Protein AF-A0A2V7F7C7-F1 (afdb_monomer_lite)

Radius of gyration: 19.84 Å; chains: 1; bounding box: 47×60×33 Å

Sequence (83 aa):
MAGDGDGGRNGHGSGLAMLARAVADAVPGIVEHLCADKSPRVHREALALFERPLLAHALALTGGNQLRAARLLGLNRNTLRKR

pLDDT: mean 85.59, std 15.86, range [45.56, 97.88]

Structure (mmCIF, N/CA/C/O backbone):
data_AF-A0A2V7F7C7-F1
#
_entry.id   AF-A0A2V7F7C7-F1
#
loop_
_atom_site.group_PDB
_atom_site.id
_atom_site.type_symbol
_atom_site.label_atom_id
_atom_site.label_alt_id
_atom_site.label_comp_id
_atom_site.label_asym_id
_atom_site.label_entity_id
_atom_site.label_seq_id
_atom_site.pdbx_PDB_ins_code
_atom_site.Cartn_x
_atom_site.Cartn_y
_atom_site.Cartn_z
_atom_site.occupancy
_atom_site.B_iso_or_equiv
_atom_site.auth_seq_id
_atom_site.auth_comp_id
_atom_site.auth_asym_id
_atom_site.auth_atom_id
_atom_site.pdbx_PDB_model_num
ATOM 1 N N . MET A 1 1 ? 28.382 -44.215 -18.386 1.00 45.56 1 MET A N 1
ATOM 2 C CA . MET A 1 1 ? 28.488 -43.228 -17.293 1.00 45.56 1 MET A CA 1
ATOM 3 C C . MET A 1 1 ? 27.210 -42.420 -17.304 1.00 45.56 1 MET A C 1
ATOM 5 O O . MET A 1 1 ? 26.987 -41.669 -18.243 1.00 45.56 1 MET A O 1
ATOM 9 N N . ALA A 1 2 ? 26.338 -42.703 -16.340 1.00 52.62 2 ALA A N 1
ATOM 10 C CA . ALA A 1 2 ? 25.108 -41.967 -16.111 1.00 52.62 2 ALA A CA 1
ATOM 11 C C . ALA A 1 2 ? 25.465 -40.582 -15.564 1.00 52.62 2 ALA A C 1
ATOM 13 O O . ALA A 1 2 ? 26.199 -40.472 -14.583 1.00 52.62 2 ALA A O 1
ATOM 14 N N . GLY A 1 3 ? 24.987 -39.550 -16.247 1.00 55.03 3 GLY A N 1
ATOM 15 C CA . GLY A 1 3 ? 24.948 -38.180 -15.759 1.00 55.03 3 GLY A CA 1
ATOM 16 C C . GLY A 1 3 ? 23.491 -37.768 -15.662 1.00 55.03 3 GLY A C 1
ATOM 17 O O . G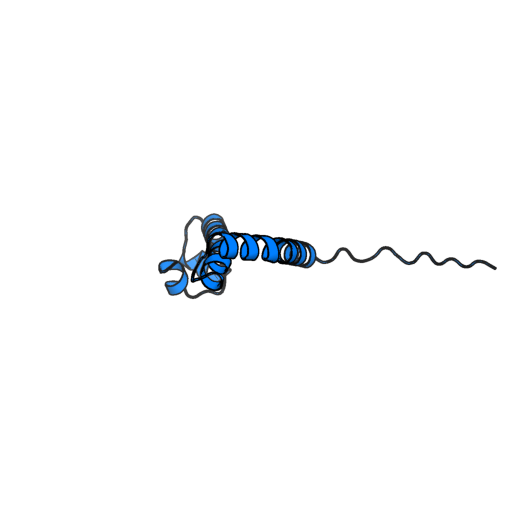LY A 1 3 ? 23.032 -36.955 -16.458 1.00 55.03 3 GLY A O 1
ATOM 18 N N . ASP A 1 4 ? 22.774 -38.399 -14.732 1.00 54.91 4 ASP A N 1
ATOM 19 C CA . ASP A 1 4 ? 21.500 -37.919 -14.211 1.00 54.91 4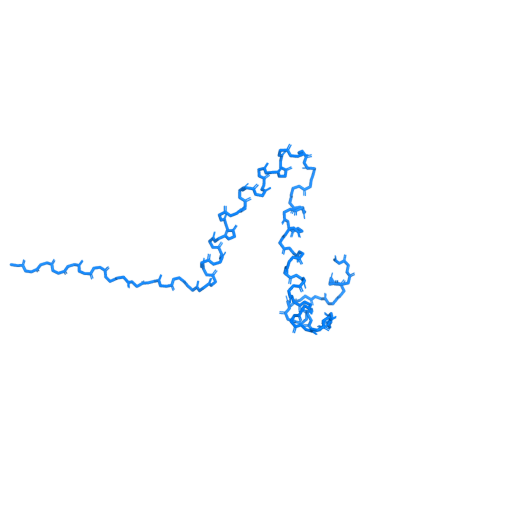 ASP A CA 1
ATOM 20 C C . ASP A 1 4 ? 21.733 -36.543 -13.583 1.00 54.91 4 ASP A C 1
ATOM 22 O O . ASP A 1 4 ? 22.300 -36.410 -12.499 1.00 54.91 4 ASP A O 1
ATOM 26 N N . GLY A 1 5 ? 21.332 -35.508 -14.313 1.00 55.09 5 GLY A N 1
ATOM 27 C CA . GLY A 1 5 ? 21.227 -34.137 -13.836 1.00 55.09 5 GLY A CA 1
ATOM 28 C C . GLY A 1 5 ? 19.778 -33.683 -13.904 1.00 55.09 5 GLY A C 1
ATOM 29 O O . GLY A 1 5 ? 19.490 -32.661 -14.522 1.00 55.09 5 GLY A O 1
ATOM 30 N N . ASP A 1 6 ? 18.871 -34.468 -13.314 1.00 53.84 6 ASP A N 1
ATOM 31 C CA . ASP A 1 6 ? 17.530 -34.023 -12.930 1.00 53.84 6 ASP A CA 1
ATOM 32 C C . ASP A 1 6 ? 17.682 -32.885 -11.909 1.00 53.84 6 ASP A C 1
ATOM 34 O O . ASP A 1 6 ? 17.737 -33.077 -10.693 1.00 53.84 6 ASP A O 1
ATOM 38 N N . GLY A 1 7 ? 17.873 -31.673 -12.433 1.00 51.28 7 GLY A N 1
ATOM 39 C CA . GLY A 1 7 ? 17.884 -30.427 -11.685 1.00 51.28 7 GLY A CA 1
ATOM 40 C C . GLY A 1 7 ? 16.476 -30.140 -11.196 1.00 51.28 7 GLY A C 1
ATOM 41 O O . GLY A 1 7 ? 15.732 -29.392 -11.829 1.00 51.28 7 GLY A O 1
ATOM 42 N N . GLY A 1 8 ? 16.139 -30.789 -10.081 1.00 48.38 8 GLY A N 1
ATOM 43 C CA . GLY A 1 8 ? 14.868 -30.752 -9.383 1.00 48.38 8 GLY A CA 1
ATOM 44 C C . GLY A 1 8 ? 14.146 -29.416 -9.495 1.00 48.38 8 GLY A C 1
ATOM 45 O O . GLY A 1 8 ? 14.531 -28.395 -8.924 1.00 48.38 8 GLY A O 1
ATOM 46 N N . ARG A 1 9 ? 13.027 -29.484 -10.208 1.00 55.47 9 ARG A N 1
ATOM 47 C CA . ARG A 1 9 ? 11.932 -28.523 -10.219 1.00 55.47 9 ARG A CA 1
ATOM 48 C C . ARG A 1 9 ? 11.423 -28.319 -8.790 1.00 55.47 9 ARG A C 1
ATOM 50 O O . ARG A 1 9 ? 10.475 -28.987 -8.415 1.00 55.47 9 ARG A O 1
ATOM 57 N N . ASN A 1 10 ? 11.998 -27.417 -7.996 1.00 50.47 10 ASN A N 1
ATOM 58 C CA . ASN A 1 10 ? 11.457 -27.089 -6.673 1.00 50.47 10 ASN A CA 1
ATOM 59 C C . ASN A 1 10 ? 11.592 -25.602 -6.351 1.00 50.47 10 ASN A C 1
ATOM 61 O O . ASN A 1 10 ? 12.650 -25.108 -5.977 1.00 50.47 10 ASN A O 1
ATOM 65 N N . GLY A 1 11 ? 10.460 -24.912 -6.433 1.00 46.56 11 GLY A N 1
ATOM 66 C CA . GLY A 1 11 ? 10.305 -23.572 -5.903 1.00 46.56 11 GLY A CA 1
ATOM 67 C C . GLY A 1 11 ? 8.964 -22.999 -6.308 1.00 46.56 11 GLY A C 1
ATOM 68 O O . GLY A 1 11 ? 8.918 -22.057 -7.089 1.00 46.56 11 GLY A O 1
ATOM 69 N N . HIS A 1 12 ? 7.867 -23.558 -5.788 1.00 52.28 12 HIS A N 1
ATOM 70 C CA . HIS A 1 12 ? 6.654 -22.766 -5.607 1.00 52.28 12 HIS A CA 1
ATOM 71 C C . HIS A 1 12 ? 7.066 -21.577 -4.735 1.00 52.28 12 HIS A C 1
ATOM 73 O O . HIS A 1 12 ? 7.068 -21.676 -3.507 1.00 52.28 12 HIS A O 1
ATOM 79 N N . GLY A 1 13 ? 7.520 -20.485 -5.359 1.00 59.66 13 GLY A N 1
ATOM 80 C CA . GLY A 1 13 ? 7.666 -19.213 -4.676 1.00 59.66 13 GLY A CA 1
ATOM 81 C C . GLY A 1 13 ? 6.351 -19.000 -3.949 1.00 59.66 13 GLY A C 1
ATOM 82 O O . GLY A 1 13 ? 5.295 -19.191 -4.555 1.00 59.66 13 GLY A O 1
ATOM 83 N N . SER A 1 14 ? 6.414 -18.752 -2.640 1.00 82.50 14 SER A N 1
ATOM 84 C CA . SER A 1 14 ? 5.227 -18.589 -1.800 1.00 82.50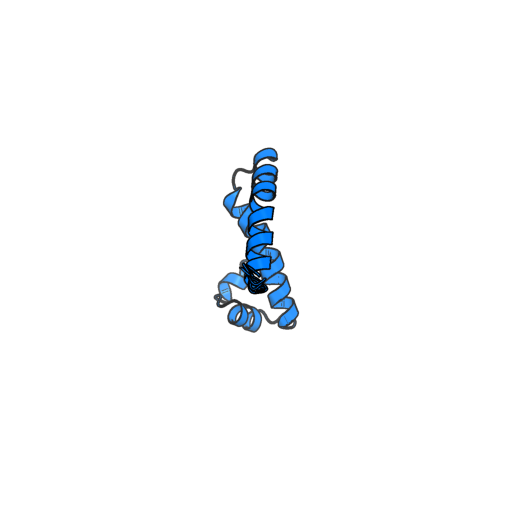 14 SER A CA 1
ATOM 85 C C . SER A 1 14 ? 4.174 -17.764 -2.549 1.00 82.50 14 SER A C 1
ATOM 87 O O . SER A 1 14 ? 4.538 -16.859 -3.297 1.00 82.50 14 SER A O 1
ATOM 89 N N . GLY A 1 15 ? 2.874 -18.043 -2.399 1.00 87.94 15 GLY A N 1
ATOM 90 C CA . GLY A 1 15 ? 1.847 -17.265 -3.120 1.00 87.94 15 GLY A CA 1
ATOM 91 C C . GLY A 1 15 ? 2.048 -15.745 -2.969 1.00 87.94 15 GLY A C 1
ATOM 92 O O . GLY A 1 15 ? 1.818 -14.980 -3.900 1.00 87.94 15 GLY A O 1
ATOM 93 N N . LEU A 1 16 ? 2.620 -15.326 -1.836 1.00 87.81 16 LEU A N 1
ATOM 94 C CA . LEU A 1 16 ? 3.087 -13.967 -1.594 1.00 87.81 16 LEU A CA 1
ATOM 95 C C . LEU A 1 16 ? 4.232 -13.509 -2.519 1.00 87.81 16 LEU A C 1
ATOM 97 O O . LEU A 1 16 ? 4.181 -12.385 -2.996 1.00 87.81 16 LEU A O 1
ATOM 101 N N . ALA A 1 17 ? 5.242 -14.335 -2.801 1.00 90.44 17 ALA A N 1
ATOM 102 C CA . ALA A 1 17 ? 6.288 -14.041 -3.784 1.00 90.44 17 ALA A CA 1
ATOM 103 C C . ALA A 1 17 ? 5.725 -13.871 -5.205 1.00 90.44 17 ALA A C 1
ATOM 105 O O . ALA A 1 17 ? 6.145 -12.961 -5.919 1.00 90.44 17 ALA A O 1
ATOM 106 N N . MET A 1 18 ? 4.742 -14.686 -5.603 1.00 91.75 18 MET A N 1
ATOM 107 C CA . MET A 1 18 ? 4.070 -14.519 -6.898 1.00 91.75 18 MET A CA 1
ATOM 108 C C . MET A 1 18 ? 3.292 -13.197 -6.959 1.00 91.75 18 MET A C 1
ATOM 110 O O . MET A 1 18 ? 3.399 -12.463 -7.940 1.00 91.75 18 MET A O 1
ATOM 114 N N . LEU A 1 19 ? 2.564 -12.852 -5.893 1.00 93.56 19 LEU A N 1
ATOM 115 C CA . LEU A 1 19 ? 1.859 -11.571 -5.790 1.00 93.56 19 LEU A CA 1
ATOM 116 C C . LEU A 1 19 ? 2.824 -10.383 -5.759 1.00 93.56 19 LEU A C 1
ATOM 118 O O . LEU A 1 19 ? 2.593 -9.392 -6.445 1.00 93.56 19 LEU A O 1
ATOM 122 N N . ALA A 1 20 ? 3.923 -10.485 -5.013 1.00 93.19 20 ALA A N 1
ATOM 123 C CA . ALA A 1 20 ? 4.955 -9.457 -4.967 1.00 93.19 20 ALA A CA 1
ATOM 124 C C . ALA A 1 20 ? 5.553 -9.219 -6.358 1.00 93.19 20 ALA A C 1
ATOM 126 O O . ALA A 1 20 ? 5.750 -8.070 -6.749 1.00 93.19 20 ALA A O 1
ATOM 127 N N . ARG A 1 21 ? 5.774 -10.291 -7.130 1.00 94.69 21 ARG A N 1
ATOM 128 C CA . ARG A 1 21 ? 6.229 -10.187 -8.515 1.00 94.69 21 ARG A CA 1
ATOM 129 C C . ARG A 1 21 ? 5.195 -9.499 -9.403 1.00 94.69 21 ARG A C 1
ATOM 131 O O . ARG A 1 21 ? 5.552 -8.556 -10.095 1.00 94.69 21 ARG A O 1
ATOM 138 N N . ALA A 1 22 ? 3.930 -9.907 -9.326 1.00 94.94 22 ALA A N 1
ATOM 139 C CA . ALA A 1 22 ? 2.856 -9.292 -10.103 1.00 94.94 22 ALA A CA 1
ATOM 140 C C . ALA A 1 22 ? 2.698 -7.791 -9.799 1.00 94.94 22 ALA A C 1
ATOM 142 O O . ALA A 1 22 ? 2.517 -6.989 -10.712 1.00 94.94 22 ALA A O 1
ATOM 143 N N . VAL A 1 23 ? 2.817 -7.391 -8.527 1.00 95.81 23 VAL A N 1
ATOM 144 C CA . VAL A 1 23 ? 2.824 -5.973 -8.138 1.00 95.81 23 VAL A CA 1
ATOM 145 C C . VAL A 1 23 ? 4.043 -5.262 -8.723 1.00 95.81 23 VAL A C 1
ATOM 147 O O . VAL A 1 23 ? 3.886 -4.201 -9.319 1.00 95.81 23 VAL A O 1
ATOM 150 N N . ALA A 1 24 ? 5.240 -5.842 -8.598 1.00 96.00 24 ALA A N 1
ATOM 151 C CA . ALA A 1 24 ? 6.463 -5.260 -9.147 1.00 96.00 24 ALA A CA 1
ATOM 152 C C . ALA A 1 24 ? 6.392 -5.077 -10.673 1.00 96.00 24 ALA A C 1
ATOM 154 O O . ALA A 1 24 ? 6.820 -4.041 -11.173 1.00 96.00 24 ALA A O 1
ATOM 155 N N . ASP A 1 25 ? 5.804 -6.034 -11.393 1.00 97.44 25 ASP A N 1
ATOM 156 C CA . ASP A 1 25 ? 5.618 -5.965 -12.845 1.00 97.44 25 ASP A CA 1
ATOM 157 C C . ASP A 1 25 ? 4.594 -4.882 -13.253 1.00 97.44 25 ASP A C 1
ATOM 159 O O . ASP A 1 25 ? 4.707 -4.303 -14.331 1.00 97.44 25 ASP A O 1
ATOM 163 N N . ALA A 1 26 ? 3.626 -4.550 -12.391 1.00 96.44 26 ALA A N 1
ATOM 164 C CA . ALA A 1 26 ? 2.625 -3.511 -12.655 1.00 96.44 26 ALA A CA 1
ATOM 165 C C . ALA A 1 26 ? 3.110 -2.077 -12.357 1.00 96.44 26 ALA A C 1
ATOM 167 O O . ALA A 1 26 ? 2.594 -1.118 -12.936 1.00 96.44 26 ALA A O 1
ATOM 168 N N . VAL A 1 27 ? 4.085 -1.907 -11.454 1.00 96.88 27 VAL A N 1
ATOM 169 C CA . VAL A 1 27 ? 4.565 -0.583 -11.012 1.00 96.88 27 VAL A CA 1
ATOM 170 C C . VAL A 1 27 ? 5.051 0.307 -12.167 1.00 96.88 27 VAL A C 1
ATOM 172 O O . VAL A 1 27 ? 4.626 1.464 -12.196 1.00 96.88 27 VAL A O 1
ATOM 175 N N . PRO A 1 28 ? 5.877 -0.166 -13.125 1.00 97.75 28 PRO A N 1
ATOM 176 C CA . PRO A 1 28 ? 6.324 0.664 -14.244 1.00 97.75 28 PRO A CA 1
ATOM 177 C C . PRO A 1 28 ? 5.159 1.268 -15.032 1.00 97.75 28 PRO A C 1
ATOM 179 O O . PRO A 1 28 ? 5.123 2.479 -15.218 1.00 97.75 28 PRO A O 1
ATOM 182 N N . GLY A 1 29 ? 4.149 0.462 -15.379 1.00 97.31 29 GLY A N 1
ATOM 183 C CA . GLY A 1 29 ? 2.982 0.936 -16.128 1.00 97.31 29 GLY A CA 1
ATOM 184 C C . GLY A 1 29 ? 2.162 1.987 -15.372 1.00 97.31 29 GLY A C 1
ATOM 185 O O . GLY A 1 29 ? 1.694 2.954 -15.969 1.00 97.31 29 GLY A O 1
ATOM 186 N N . ILE A 1 30 ? 2.036 1.852 -14.046 1.00 96.06 30 ILE A N 1
ATOM 187 C CA . ILE A 1 30 ? 1.383 2.870 -13.205 1.00 96.06 30 ILE A CA 1
ATOM 188 C C . ILE A 1 30 ? 2.165 4.186 -13.257 1.00 96.06 30 ILE A C 1
ATOM 190 O O . ILE A 1 30 ? 1.576 5.249 -13.447 1.00 96.06 30 ILE A O 1
ATOM 194 N N . VAL A 1 31 ? 3.487 4.128 -13.086 1.00 95.75 31 VAL A N 1
ATOM 195 C CA . VAL A 1 31 ? 4.337 5.325 -13.083 1.00 95.75 31 VAL A CA 1
ATOM 196 C C . VAL A 1 31 ? 4.335 5.998 -14.453 1.00 95.75 31 VAL A C 1
ATOM 198 O O . VAL A 1 31 ? 4.169 7.212 -14.525 1.00 95.75 31 VAL A O 1
ATOM 201 N N . GLU A 1 32 ? 4.468 5.229 -15.532 1.00 96.38 32 GLU A N 1
ATOM 202 C CA . GLU A 1 32 ? 4.437 5.732 -16.906 1.00 96.38 32 GLU A CA 1
ATOM 203 C C . GLU A 1 32 ? 3.122 6.449 -17.217 1.00 96.38 32 GLU A C 1
ATOM 205 O O . GLU A 1 32 ? 3.146 7.564 -17.738 1.00 96.38 32 GLU A O 1
ATOM 210 N N . HIS A 1 33 ? 1.984 5.866 -16.831 1.00 96.62 33 HIS A N 1
ATOM 211 C CA . HIS A 1 33 ? 0.671 6.475 -17.036 1.00 96.62 33 HIS A CA 1
ATOM 212 C C . HIS A 1 33 ? 0.519 7.798 -16.269 1.00 96.62 33 HIS A C 1
ATOM 214 O O . HIS A 1 33 ? 0.164 8.820 -16.851 1.00 96.62 33 HIS A O 1
ATOM 220 N N . LEU A 1 34 ? 0.877 7.817 -14.980 1.00 95.44 34 LEU A N 1
ATOM 221 C CA . LEU A 1 34 ? 0.794 9.028 -14.152 1.00 95.44 34 LEU A CA 1
ATOM 222 C C . LEU A 1 34 ? 1.741 10.139 -14.637 1.00 95.44 34 LEU A C 1
ATOM 224 O O . LEU A 1 34 ? 1.412 11.325 -14.555 1.00 95.44 34 LEU A O 1
ATOM 228 N N . CYS A 1 35 ? 2.919 9.768 -15.146 1.00 94.75 35 CYS A N 1
ATOM 229 C CA . CYS A 1 35 ? 3.858 10.702 -15.761 1.00 94.75 35 CYS A CA 1
ATOM 230 C C . CYS A 1 35 ? 3.323 11.260 -17.087 1.00 94.75 35 CYS A C 1
ATOM 232 O O . CYS A 1 35 ? 3.453 12.463 -17.327 1.00 94.75 35 CYS A O 1
ATOM 234 N N . ALA A 1 36 ? 2.708 10.422 -17.928 1.00 95.12 36 ALA A N 1
ATOM 235 C CA . ALA A 1 36 ? 2.092 10.845 -19.187 1.00 95.12 36 ALA A CA 1
ATOM 236 C C . ALA A 1 36 ? 0.961 11.862 -18.954 1.00 95.12 36 ALA A C 1
ATOM 238 O O . ALA A 1 36 ? 0.879 12.866 -19.665 1.00 95.12 36 ALA A O 1
ATOM 239 N N . ASP A 1 37 ? 0.186 11.676 -17.884 1.00 92.94 37 ASP A N 1
ATOM 240 C CA . ASP A 1 37 ? -0.860 12.605 -17.439 1.00 92.94 37 ASP A CA 1
ATOM 241 C C . ASP A 1 37 ? -0.315 13.877 -16.757 1.00 92.94 37 ASP A C 1
ATOM 243 O O . ASP A 1 37 ? -1.081 14.731 -16.305 1.00 92.94 37 ASP A O 1
ATOM 247 N N . LYS A 1 38 ? 1.015 14.043 -16.690 1.00 90.12 38 LYS A N 1
ATOM 248 C CA . LYS A 1 38 ? 1.708 15.169 -16.039 1.00 90.12 38 LYS A CA 1
ATOM 249 C C . LYS A 1 38 ? 1.299 15.353 -14.575 1.00 90.12 38 LYS A C 1
ATOM 251 O O . LYS A 1 38 ? 1.228 16.483 -14.083 1.00 90.12 38 LYS A O 1
ATOM 256 N N . SER A 1 39 ? 1.047 14.254 -13.862 1.00 87.50 39 SER A N 1
ATOM 257 C CA . SER A 1 39 ? 0.678 14.323 -12.452 1.00 87.50 39 SER A CA 1
ATOM 258 C C . SER A 1 39 ? 1.804 14.961 -11.623 1.00 87.50 39 SER A C 1
ATOM 260 O O . SER A 1 39 ? 2.929 14.454 -11.602 1.00 87.50 39 SER A O 1
ATOM 262 N N . PRO A 1 40 ? 1.533 16.036 -10.858 1.00 87.69 40 PRO A N 1
ATOM 263 C CA . PRO A 1 40 ? 2.529 16.639 -9.975 1.00 87.69 40 PRO A CA 1
ATOM 264 C C . PRO A 1 40 ? 2.776 15.803 -8.707 1.00 87.69 40 PRO A C 1
ATOM 266 O O . PRO A 1 40 ? 3.565 16.198 -7.848 1.00 87.69 40 PRO A O 1
ATOM 269 N N . ARG A 1 41 ? 2.053 14.685 -8.519 1.00 93.81 41 ARG A N 1
ATOM 270 C CA . ARG A 1 41 ? 2.037 13.899 -7.275 1.00 93.81 41 ARG A CA 1
ATOM 271 C C . ARG A 1 41 ? 2.076 12.391 -7.531 1.00 93.81 41 ARG A C 1
ATOM 273 O O . ARG A 1 41 ? 1.435 11.637 -6.799 1.00 93.81 41 ARG A O 1
ATOM 280 N N . VAL A 1 42 ? 2.892 11.953 -8.493 1.00 93.00 42 VAL A N 1
ATOM 281 C CA . VAL A 1 42 ? 3.035 10.542 -8.909 1.00 93.00 42 VAL A CA 1
ATOM 282 C C . VAL A 1 42 ? 3.137 9.579 -7.722 1.00 93.00 42 VAL A C 1
ATOM 284 O O . VAL A 1 42 ? 2.366 8.631 -7.634 1.00 93.00 42 VAL A O 1
ATOM 287 N N . HIS A 1 43 ? 4.012 9.855 -6.749 1.00 93.56 43 HIS A N 1
ATOM 288 C CA . HIS A 1 43 ? 4.166 8.998 -5.567 1.00 93.56 43 HIS A CA 1
ATOM 289 C C . HIS A 1 43 ? 2.866 8.845 -4.757 1.00 93.56 43 HIS A C 1
ATOM 291 O O . HIS A 1 43 ? 2.507 7.746 -4.342 1.00 93.56 43 HIS A O 1
ATOM 297 N N . ARG A 1 44 ? 2.135 9.945 -4.529 1.00 94.31 44 ARG A N 1
ATOM 298 C CA . ARG A 1 44 ? 0.885 9.927 -3.752 1.00 94.31 44 ARG A CA 1
ATOM 299 C C . ARG A 1 44 ? -0.218 9.181 -4.498 1.00 94.31 44 ARG A C 1
ATOM 301 O O . ARG A 1 44 ? -0.992 8.471 -3.866 1.00 94.31 44 ARG A O 1
ATOM 308 N N . GLU A 1 45 ? -0.310 9.372 -5.807 1.00 94.75 45 GLU A N 1
ATOM 309 C CA . GLU A 1 45 ? -1.343 8.751 -6.638 1.00 94.75 45 GLU A CA 1
ATOM 310 C C . GLU A 1 45 ? -1.080 7.260 -6.847 1.00 94.75 45 GLU A C 1
ATOM 312 O O . GLU A 1 45 ? -1.999 6.460 -6.677 1.00 94.75 45 GLU A O 1
ATOM 317 N N . ALA A 1 46 ? 0.177 6.867 -7.067 1.00 94.94 46 ALA A N 1
ATOM 318 C CA . ALA A 1 46 ? 0.582 5.464 -7.095 1.00 94.94 46 ALA A CA 1
ATOM 319 C C . ALA A 1 46 ? 0.286 4.761 -5.759 1.00 94.94 46 ALA A C 1
ATOM 321 O O . ALA A 1 46 ? -0.301 3.679 -5.744 1.00 94.94 46 ALA A O 1
ATOM 322 N N . LEU A 1 47 ? 0.606 5.395 -4.622 1.00 94.44 47 LEU A N 1
ATOM 323 C CA . LEU A 1 47 ? 0.238 4.854 -3.310 1.00 94.44 47 LEU A CA 1
ATOM 324 C C . LEU A 1 47 ? -1.278 4.747 -3.134 1.00 94.44 47 LEU A C 1
ATOM 326 O O . LEU A 1 47 ? -1.758 3.727 -2.649 1.00 94.44 47 LEU A O 1
ATOM 330 N N . ALA A 1 48 ? -2.046 5.754 -3.555 1.00 93.56 48 ALA A N 1
ATOM 331 C CA . ALA A 1 48 ? -3.502 5.723 -3.450 1.00 93.56 48 ALA A CA 1
ATOM 332 C C . ALA A 1 48 ? -4.127 4.593 -4.288 1.00 93.56 48 ALA A C 1
ATOM 334 O O . ALA A 1 48 ? -5.115 3.997 -3.854 1.00 93.56 48 ALA A O 1
ATOM 335 N N . LEU A 1 49 ? -3.555 4.270 -5.455 1.00 94.31 49 LEU A N 1
ATOM 336 C CA . LEU A 1 49 ? -3.986 3.136 -6.281 1.00 94.31 49 LEU A CA 1
ATOM 337 C C . LEU A 1 49 ? -3.851 1.797 -5.549 1.00 94.31 49 LEU A C 1
ATOM 339 O O . LEU A 1 49 ? -4.702 0.930 -5.727 1.00 94.31 49 LEU A O 1
ATOM 343 N N . PHE A 1 50 ? -2.837 1.643 -4.697 1.00 93.88 50 PHE A N 1
ATOM 344 C CA . PHE A 1 50 ? -2.655 0.444 -3.878 1.00 93.88 50 PHE A CA 1
ATOM 345 C C . PHE A 1 50 ? -3.462 0.481 -2.569 1.00 93.88 50 PHE A C 1
ATOM 347 O O . PHE A 1 50 ? -4.115 -0.495 -2.199 1.00 93.88 50 PHE A O 1
ATOM 354 N N . GLU A 1 51 ? -3.454 1.611 -1.860 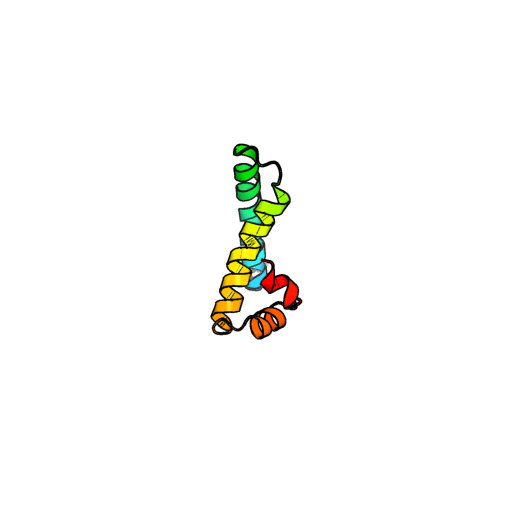1.00 94.19 51 GLU A N 1
ATOM 355 C CA . GLU A 1 51 ? -4.110 1.745 -0.556 1.00 94.19 51 GLU A CA 1
ATOM 356 C C . GLU A 1 51 ? -5.636 1.593 -0.660 1.00 94.19 51 GLU A C 1
ATOM 358 O O . GLU A 1 51 ? -6.244 0.944 0.188 1.00 94.19 51 GLU A O 1
ATOM 363 N N . ARG A 1 52 ? -6.279 2.140 -1.702 1.00 93.38 52 ARG A N 1
ATOM 364 C CA . ARG A 1 52 ? -7.744 2.069 -1.871 1.00 93.38 52 ARG A CA 1
ATOM 365 C C . ARG A 1 52 ? -8.289 0.630 -1.911 1.00 93.38 52 ARG A C 1
ATOM 367 O O . ARG A 1 52 ? -9.174 0.336 -1.104 1.00 93.38 52 ARG A O 1
ATOM 374 N N . PRO A 1 53 ? -7.808 -0.276 -2.786 1.00 95.06 53 PRO A N 1
ATOM 375 C CA . PRO A 1 53 ? -8.284 -1.657 -2.807 1.00 95.06 53 PRO A CA 1
ATOM 376 C C . PRO A 1 53 ? -7.914 -2.427 -1.533 1.00 95.06 53 PRO A C 1
ATOM 378 O O . PRO A 1 53 ? -8.736 -3.204 -1.049 1.00 95.06 53 PRO A O 1
ATOM 381 N N . LEU A 1 54 ? -6.741 -2.173 -0.938 1.00 94.81 54 LEU A N 1
ATOM 382 C CA . LEU A 1 54 ? -6.343 -2.789 0.334 1.00 94.81 54 LEU A CA 1
ATOM 383 C C . LEU A 1 54 ? -7.333 -2.453 1.461 1.00 94.81 54 LEU A C 1
ATOM 385 O O . LEU A 1 54 ? -7.818 -3.345 2.161 1.00 94.81 54 LEU A O 1
ATOM 389 N N . LEU A 1 55 ? -7.660 -1.167 1.621 1.00 93.88 55 LEU A N 1
ATOM 390 C CA . LEU A 1 55 ? -8.599 -0.696 2.641 1.00 93.88 55 LEU A CA 1
ATOM 391 C C . LEU A 1 55 ? -10.017 -1.216 2.382 1.00 93.88 55 LEU A C 1
ATOM 393 O O . LEU A 1 55 ? -10.676 -1.678 3.314 1.00 93.88 55 LEU A O 1
ATOM 397 N N . ALA A 1 56 ? -10.476 -1.180 1.127 1.00 95.19 56 ALA A N 1
ATOM 398 C CA . ALA A 1 56 ? -11.790 -1.691 0.745 1.00 95.19 56 ALA A CA 1
ATOM 399 C C . ALA A 1 56 ? -11.929 -3.188 1.061 1.00 95.19 56 ALA A C 1
ATOM 401 O O . ALA A 1 56 ? -12.931 -3.605 1.643 1.00 95.19 56 ALA A O 1
ATOM 402 N N . HIS A 1 57 ? -10.905 -3.986 0.749 1.00 97.06 57 HIS A N 1
ATOM 403 C CA . HIS A 1 57 ? -10.904 -5.414 1.046 1.00 97.06 57 HIS A CA 1
ATOM 404 C C . HIS A 1 57 ? -10.912 -5.685 2.556 1.00 97.06 57 HIS A C 1
ATOM 406 O O . HIS A 1 57 ? -11.712 -6.487 3.035 1.00 97.06 57 HIS A O 1
ATOM 412 N N . ALA A 1 58 ? -10.098 -4.963 3.332 1.00 96.31 58 ALA A N 1
ATOM 413 C CA . ALA A 1 58 ? -10.085 -5.094 4.788 1.00 96.31 58 ALA A CA 1
ATOM 414 C C . ALA A 1 58 ? -11.433 -4.727 5.427 1.00 96.31 58 ALA A C 1
ATOM 416 O O . ALA A 1 58 ? -11.878 -5.408 6.346 1.00 96.31 58 ALA A O 1
ATOM 417 N N . LEU A 1 59 ? -12.104 -3.678 4.939 1.00 95.06 59 LEU A N 1
ATOM 418 C CA . LEU A 1 59 ? -13.444 -3.310 5.401 1.00 95.06 59 LEU A CA 1
ATOM 419 C C . LEU A 1 59 ? -14.487 -4.366 5.031 1.00 95.06 59 LEU A C 1
ATOM 421 O O . LEU A 1 59 ? -15.337 -4.683 5.860 1.00 95.06 59 LEU A O 1
ATOM 425 N N . ALA A 1 60 ? -14.421 -4.931 3.824 1.00 97.25 60 ALA A N 1
ATOM 426 C CA . ALA A 1 60 ? -15.322 -6.002 3.407 1.00 97.25 60 ALA A CA 1
ATOM 427 C C . ALA A 1 60 ? -15.169 -7.243 4.303 1.00 97.25 60 ALA A C 1
ATOM 429 O O . ALA A 1 60 ? -16.164 -7.757 4.813 1.00 97.25 60 ALA A O 1
ATOM 430 N N . LEU A 1 61 ? -13.928 -7.657 4.588 1.00 97.88 61 LEU A N 1
ATOM 431 C CA . LEU A 1 61 ? -13.626 -8.783 5.482 1.00 97.88 61 LEU A CA 1
ATOM 432 C C . LEU A 1 61 ? -14.140 -8.576 6.913 1.00 97.88 61 LEU A C 1
ATOM 434 O O . LEU A 1 61 ? -14.413 -9.544 7.619 1.00 97.88 61 LEU A O 1
ATOM 438 N N . THR A 1 62 ? -14.274 -7.327 7.361 1.00 96.88 62 THR A N 1
ATOM 439 C CA . THR A 1 62 ? -14.734 -7.008 8.718 1.00 96.88 62 THR A CA 1
ATOM 440 C C . THR A 1 62 ? -16.184 -6.539 8.786 1.00 96.88 62 THR A C 1
ATOM 442 O O . THR A 1 62 ? -16.612 -6.060 9.841 1.00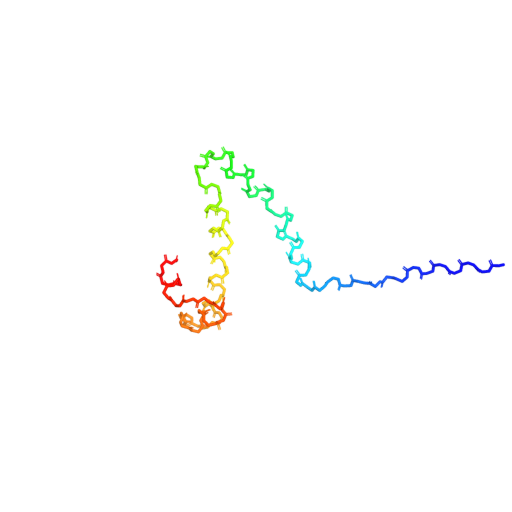 96.88 62 THR A O 1
ATOM 445 N N . GLY A 1 63 ? -16.947 -6.663 7.694 1.00 96.00 63 GLY A N 1
ATOM 446 C CA . GLY A 1 63 ? -18.347 -6.234 7.631 1.00 96.00 63 GLY A CA 1
ATOM 447 C C . GLY A 1 63 ? -18.521 -4.728 7.847 1.00 96.00 63 GLY A C 1
ATOM 448 O O . GLY A 1 63 ? -19.426 -4.300 8.557 1.00 96.00 63 GLY A O 1
ATOM 449 N N . GLY A 1 64 ? -17.598 -3.916 7.327 1.00 93.19 64 GLY A N 1
ATOM 450 C CA . GLY A 1 64 ? -17.582 -2.460 7.492 1.00 93.19 64 GLY A CA 1
ATOM 451 C C . GLY A 1 64 ? -17.060 -1.982 8.851 1.00 93.19 64 GLY A C 1
ATOM 452 O O . GLY A 1 64 ? -17.006 -0.777 9.108 1.00 93.19 64 GLY A O 1
ATOM 453 N N . ASN A 1 65 ? -16.633 -2.887 9.738 1.00 93.62 65 ASN A N 1
ATOM 454 C CA . ASN A 1 65 ? -16.096 -2.499 11.035 1.00 93.62 65 ASN A CA 1
ATOM 455 C C . ASN A 1 65 ? -14.675 -1.931 10.894 1.00 93.62 65 ASN A C 1
ATOM 457 O O . ASN A 1 65 ? -13.683 -2.666 10.866 1.00 93.62 65 ASN A O 1
ATOM 461 N N . GLN A 1 66 ? -14.582 -0.601 10.874 1.00 92.44 66 GLN A N 1
ATOM 462 C CA . GLN A 1 66 ? -13.324 0.136 10.731 1.00 92.44 66 GLN A CA 1
ATOM 463 C C . GLN A 1 66 ? -12.296 -0.177 11.825 1.00 92.44 66 GLN A C 1
ATOM 465 O O . GLN A 1 66 ? -11.104 -0.219 11.543 1.00 92.44 66 GLN A O 1
ATOM 470 N N . LEU A 1 67 ? -12.722 -0.403 13.075 1.00 93.81 67 LEU A N 1
ATOM 471 C CA . LEU A 1 67 ? -11.793 -0.728 14.164 1.00 93.81 67 LEU A CA 1
ATOM 472 C C . LEU A 1 67 ? -11.166 -2.110 13.952 1.00 93.81 67 LEU A C 1
ATOM 474 O O . LEU A 1 67 ? -9.967 -2.279 14.161 1.00 93.81 67 LEU A O 1
ATOM 478 N N . ARG A 1 68 ? -11.964 -3.091 13.521 1.00 94.62 68 ARG A N 1
ATOM 479 C CA . ARG A 1 68 ? -11.459 -4.424 13.176 1.00 94.62 68 ARG A CA 1
ATOM 480 C C . ARG A 1 68 ? -10.578 -4.380 11.929 1.00 94.62 68 ARG A C 1
ATOM 482 O O . ARG A 1 68 ? -9.530 -5.011 11.942 1.00 94.62 68 ARG A O 1
ATOM 489 N N . ALA A 1 69 ? -10.942 -3.594 10.913 1.00 95.25 69 ALA A N 1
ATOM 490 C CA . ALA A 1 69 ? -10.123 -3.421 9.710 1.00 95.25 69 ALA A CA 1
ATOM 491 C C . ALA A 1 69 ? -8.773 -2.765 10.045 1.00 95.25 69 ALA A C 1
ATOM 493 O O . ALA A 1 69 ? -7.734 -3.206 9.568 1.00 95.25 69 ALA A O 1
ATOM 494 N N . ALA A 1 70 ? -8.769 -1.769 10.937 1.00 93.62 70 ALA A N 1
ATOM 495 C CA . ALA A 1 70 ? -7.548 -1.125 11.418 1.00 93.62 70 ALA A CA 1
ATOM 496 C C . ALA A 1 70 ? -6.626 -2.108 12.134 1.00 93.62 70 ALA A C 1
ATOM 498 O O . ALA A 1 70 ? -5.435 -2.153 11.846 1.00 93.62 70 ALA A O 1
ATOM 499 N N . ARG A 1 71 ? -7.191 -2.938 13.018 1.00 94.88 71 ARG A N 1
ATOM 500 C CA . ARG A 1 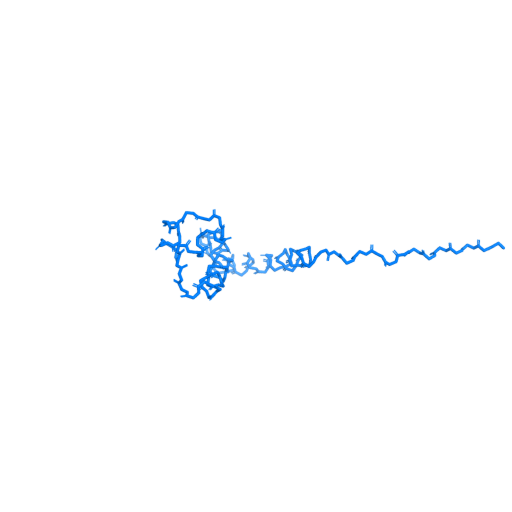71 ? -6.443 -3.998 13.702 1.00 94.88 71 ARG A CA 1
ATOM 501 C C . ARG A 1 71 ? -5.895 -5.032 12.720 1.00 94.88 71 ARG A C 1
ATOM 503 O O . ARG A 1 71 ? -4.733 -5.391 12.848 1.00 94.88 71 ARG A O 1
ATOM 510 N N . LEU A 1 72 ? -6.698 -5.460 11.740 1.00 95.50 72 LEU A N 1
ATOM 511 C CA . LEU A 1 72 ? -6.285 -6.407 10.698 1.00 95.50 72 LEU A CA 1
ATOM 512 C C . LEU A 1 72 ? -5.087 -5.881 9.899 1.00 95.50 72 LEU A C 1
ATOM 514 O O . LEU A 1 72 ? -4.152 -6.623 9.632 1.00 95.50 72 LEU A O 1
ATOM 518 N N . LEU A 1 73 ? -5.109 -4.596 9.547 1.00 94.12 73 LEU A N 1
ATOM 519 C CA . LEU A 1 73 ? -4.050 -3.956 8.768 1.00 94.12 73 LEU A CA 1
ATOM 520 C C . LEU A 1 73 ? -2.864 -3.467 9.615 1.00 94.12 73 LEU A C 1
ATOM 522 O O . LEU A 1 73 ? -1.916 -2.920 9.061 1.00 94.12 73 LEU A O 1
ATOM 526 N N . GLY A 1 74 ? -2.914 -3.595 10.946 1.00 94.25 74 GLY A N 1
ATOM 527 C CA . GLY A 1 74 ? -1.897 -3.019 11.836 1.00 94.25 74 GLY A CA 1
ATOM 528 C C . GLY A 1 74 ? -1.838 -1.485 11.791 1.00 94.25 74 GLY A C 1
ATOM 529 O O . GLY A 1 74 ? -0.812 -0.889 12.112 1.00 94.25 74 GLY A O 1
ATOM 530 N N . LEU A 1 75 ? -2.927 -0.830 11.382 1.00 90.06 75 LEU A N 1
ATOM 531 C CA . LEU A 1 75 ? -3.027 0.622 11.254 1.00 90.06 75 LEU A CA 1
ATOM 532 C C . LEU A 1 75 ? -3.725 1.239 12.466 1.00 90.06 75 LEU A C 1
ATOM 534 O O . LEU A 1 75 ? -4.590 0.644 13.111 1.00 90.06 75 LEU A O 1
ATOM 538 N N . ASN A 1 76 ? -3.427 2.508 12.732 1.00 83.94 76 ASN A N 1
ATOM 539 C CA . ASN A 1 76 ? -4.238 3.292 13.654 1.00 83.94 76 ASN A CA 1
ATOM 540 C C . ASN A 1 76 ? -5.642 3.515 13.048 1.00 83.94 76 ASN A C 1
ATOM 542 O O . ASN A 1 76 ? -5.763 3.936 11.897 1.00 83.94 76 ASN A O 1
ATOM 546 N N . ARG A 1 77 ? -6.716 3.308 13.828 1.00 80.88 77 ARG A N 1
ATOM 547 C CA . ARG A 1 77 ? -8.108 3.592 13.408 1.00 80.88 77 ARG A CA 1
ATOM 548 C C . ARG A 1 77 ? -8.264 5.006 12.838 1.00 80.88 77 ARG A C 1
ATOM 550 O O . ARG A 1 77 ? -9.014 5.211 11.887 1.00 80.88 77 ARG A O 1
ATOM 557 N N . ASN A 1 78 ? -7.558 5.983 13.407 1.00 77.38 78 ASN A N 1
ATOM 558 C CA . ASN A 1 78 ? -7.600 7.369 12.946 1.00 77.38 78 ASN A CA 1
ATOM 559 C C . ASN A 1 78 ? -7.037 7.540 11.529 1.00 77.38 78 ASN A C 1
ATOM 561 O O . ASN A 1 78 ? -7.463 8.453 10.825 1.00 77.38 78 ASN A O 1
ATOM 565 N N . THR A 1 79 ? -6.123 6.667 11.104 1.00 75.88 79 THR A N 1
ATOM 566 C CA . THR A 1 79 ? -5.594 6.632 9.736 1.00 75.88 79 THR A CA 1
ATOM 567 C C . THR A 1 79 ? -6.663 6.145 8.765 1.00 75.88 79 THR A C 1
ATOM 569 O O . THR A 1 79 ? -6.876 6.782 7.743 1.00 75.88 79 THR A O 1
ATOM 572 N N . LEU A 1 80 ? -7.409 5.098 9.126 1.00 72.81 80 LEU A N 1
ATOM 573 C CA . LEU A 1 80 ? -8.523 4.575 8.325 1.00 72.81 80 LEU A CA 1
ATOM 574 C C . LEU A 1 80 ? -9.687 5.558 8.171 1.00 72.81 80 LEU A C 1
ATOM 576 O O . LEU A 1 80 ? -10.361 5.536 7.157 1.00 72.81 80 LEU A O 1
ATOM 580 N N . ARG A 1 81 ? -9.927 6.433 9.156 1.00 68.25 81 ARG A N 1
ATOM 581 C CA . ARG A 1 81 ? -10.990 7.451 9.069 1.00 68.25 81 ARG A CA 1
ATOM 582 C C . ARG A 1 81 ? -10.659 8.594 8.099 1.00 68.25 81 ARG A C 1
ATOM 584 O O . ARG A 1 81 ? -11.564 9.274 7.634 1.00 68.25 81 ARG A O 1
ATOM 591 N N . LYS A 1 82 ? -9.370 8.872 7.878 1.00 67.81 82 LYS A N 1
ATOM 592 C CA . LYS A 1 82 ? -8.891 9.999 7.055 1.00 67.81 82 LYS A CA 1
ATOM 593 C C . LYS A 1 82 ? -8.645 9.620 5.588 1.00 67.81 82 LYS A C 1
ATOM 595 O O . LYS A 1 82 ? -8.316 10.510 4.806 1.00 67.81 82 LYS A O 1
ATOM 600 N N . ARG A 1 83 ? -8.710 8.331 5.254 1.00 64.38 83 ARG A N 1
ATOM 601 C CA . ARG A 1 83 ? -8.488 7.780 3.914 1.00 64.38 83 ARG A CA 1
ATOM 602 C C . ARG A 1 83 ? -9.821 7.378 3.308 1.00 64.38 83 ARG A C 1
ATOM 604 O O . ARG A 1 83 ? -9.964 7.605 2.092 1.00 64.38 83 ARG A O 1
#

Foldseek 3Di:
DDPPPPVDPDDPPDVVSVVVVVVVVCLVVLLVVCVVVVPPCSPVVSVCVVVVVLLVVLCVVVVNPLVSSCVVVVHDSVVSVVD

Secondary structure (DSSP, 8-state):
--------------HHHHHHHHHHHHHHHHHHHHHHTT-TTHHHHHHHHHHHHHHHHHHHHTTT-HHHHHHHTT--HHHHHH-